Protein AF-A0A8H5C724-F1 (afdb_monomer_lite)

Sequence (157 aa):
MSSVALENLLQALVNNQNQLQQAITHLVNRPTHESSDKTAKPAPFKGEPAKLDPRKCIAEALLMMEGPAAEWAAEYARHISRVQADEAGAVFPWEGNWDNFTHALKVRFGVANEQPLAKNKLEALKQGDKTVAEFSQIFKMWAEKTGFSDQDIQYKF

Secondary structure (DSSP, 8-state):
--HHHHHHHHHHHHHHHHHHHHHHHHHHT-----------PPPP--S------HHHHHHHHHHT--THHHHHHHHHHHHHHHHHTT-TT---GGGG-HHHHHHHHHHHHTHHHHHHHHHHHHHT---TT--HHHHHHHHHHHHTTTT--HHHHHHH-

Organism: NCBI:txid182062

Radius of gyration: 28.11 Å; chains: 1; bounding box: 81×43×58 Å

Foldseek 3Di:
DDPVVVVVVVVVVVVVVVVVVVVVVCVVPPDDPPPDDPDDDDDPPPDDPDPDQLLVVLLVVLVPDDDPSVVVSVVLNVLSVCVVVVPPPRARPPNSDNVSSVVVVCVVPVLVVQQVVLVVCLQPQDCPVHDPVVSVVSLVVSVVRNPDDPVVSVVSD

Structure (mmCIF, N/CA/C/O backbone):
data_AF-A0A8H5C724-F1
#
_entry.id   AF-A0A8H5C724-F1
#
loop_
_atom_site.group_PDB
_atom_site.id
_atom_site.type_symbol
_atom_site.label_atom_id
_atom_site.label_alt_id
_atom_site.label_comp_id
_atom_site.label_asym_id
_atom_site.label_entity_id
_atom_site.label_seq_id
_atom_site.pdbx_PDB_ins_code
_atom_site.Cartn_x
_atom_site.Cartn_y
_atom_site.Cartn_z
_atom_site.occupancy
_atom_site.B_iso_or_equiv
_atom_site.auth_seq_id
_atom_site.auth_comp_id
_atom_site.auth_asym_id
_atom_site.auth_atom_id
_atom_site.pdbx_PDB_model_num
ATOM 1 N N . MET A 1 1 ? 48.769 16.224 -21.774 1.00 53.41 1 MET A N 1
ATOM 2 C CA . MET A 1 1 ? 47.378 16.255 -22.277 1.00 53.41 1 MET A CA 1
ATOM 3 C C . MET A 1 1 ? 47.220 17.545 -23.073 1.00 53.41 1 MET A C 1
ATOM 5 O O . MET A 1 1 ? 47.654 18.575 -22.583 1.00 53.41 1 MET A O 1
ATOM 9 N N . SER A 1 2 ? 46.776 17.460 -24.331 1.00 57.47 2 SER A N 1
ATOM 10 C CA . SER A 1 2 ? 46.824 18.557 -25.320 1.00 57.47 2 SER A CA 1
ATOM 11 C C . SER A 1 2 ? 45.891 19.722 -24.956 1.00 57.47 2 SER A C 1
ATOM 13 O O . SER A 1 2 ? 44.782 19.469 -24.494 1.00 57.47 2 SER A O 1
ATOM 15 N N . SER A 1 3 ? 46.316 20.970 -25.210 1.00 62.25 3 SER A N 1
ATOM 16 C CA . SER A 1 3 ? 45.534 22.218 -25.024 1.00 62.25 3 SER A CA 1
ATOM 17 C C . SER A 1 3 ? 44.117 22.119 -25.599 1.00 62.25 3 SER A C 1
ATOM 19 O O . SER A 1 3 ? 43.144 22.547 -24.986 1.00 62.25 3 SER A O 1
ATOM 21 N N . VAL A 1 4 ? 43.995 21.416 -26.726 1.00 71.00 4 VAL A N 1
ATOM 22 C CA . VAL A 1 4 ? 42.741 21.167 -27.447 1.00 71.00 4 VAL A CA 1
ATOM 23 C C . VAL A 1 4 ? 41.713 20.408 -26.596 1.00 71.00 4 VAL A C 1
ATOM 25 O O . VAL A 1 4 ? 40.514 20.652 -26.695 1.00 71.00 4 VAL A O 1
ATOM 28 N N . ALA A 1 5 ? 42.153 19.496 -25.724 1.00 69.88 5 ALA A N 1
ATOM 29 C CA . ALA A 1 5 ? 41.242 18.753 -24.852 1.00 69.88 5 ALA A CA 1
ATOM 30 C C . ALA A 1 5 ? 40.645 19.646 -23.751 1.00 69.88 5 ALA A C 1
ATOM 32 O O . ALA A 1 5 ? 39.501 19.438 -23.350 1.00 69.88 5 ALA A O 1
ATOM 33 N N . LEU A 1 6 ? 41.400 20.647 -23.288 1.00 63.88 6 LEU A N 1
ATOM 34 C CA . LEU A 1 6 ? 40.946 21.592 -22.271 1.00 63.88 6 LEU A CA 1
ATOM 35 C C . LEU A 1 6 ? 39.961 22.611 -22.864 1.00 63.88 6 LEU A C 1
ATOM 37 O O . LEU A 1 6 ? 38.929 22.891 -22.260 1.00 63.88 6 LEU A O 1
ATOM 41 N N . GLU A 1 7 ? 40.241 23.100 -24.073 1.00 74.38 7 GLU A N 1
ATOM 42 C CA . GLU A 1 7 ? 39.352 24.000 -24.822 1.00 74.38 7 GLU A CA 1
ATOM 43 C C . GLU A 1 7 ? 38.007 23.335 -25.136 1.00 74.38 7 GLU A C 1
ATOM 45 O O . GLU A 1 7 ? 36.954 23.928 -24.905 1.00 74.38 7 GLU A O 1
ATOM 50 N N . ASN A 1 8 ? 38.023 22.065 -25.552 1.00 78.31 8 ASN A N 1
ATOM 51 C CA . ASN A 1 8 ? 36.796 21.306 -25.796 1.00 78.31 8 ASN A CA 1
ATOM 52 C C . ASN A 1 8 ? 35.959 21.118 -24.522 1.00 78.31 8 ASN A C 1
ATOM 54 O O . ASN A 1 8 ? 34.730 21.188 -24.575 1.00 78.31 8 ASN A O 1
ATOM 58 N N . LEU A 1 9 ? 36.605 20.904 -23.370 1.00 71.00 9 LEU A N 1
ATOM 59 C CA . LEU A 1 9 ? 35.905 20.732 -22.097 1.00 71.00 9 LEU A CA 1
ATOM 60 C C . LEU A 1 9 ? 35.273 22.046 -21.616 1.00 71.00 9 LEU A C 1
ATOM 62 O O . LEU A 1 9 ? 34.126 22.059 -21.168 1.00 71.00 9 LEU A O 1
ATOM 66 N N . LEU A 1 10 ? 36.000 23.158 -21.757 1.00 75.31 10 LEU A N 1
ATOM 67 C CA . LEU A 1 10 ? 35.499 24.495 -21.440 1.00 75.31 10 LEU A CA 1
ATOM 68 C C . LEU A 1 10 ? 34.327 24.878 -22.348 1.00 75.31 10 LEU A C 1
ATOM 70 O O . LEU A 1 10 ? 33.313 25.376 -21.861 1.00 75.31 10 LEU A O 1
ATOM 74 N N . GLN A 1 11 ? 34.409 24.568 -23.642 1.00 83.12 11 GLN A N 1
ATOM 75 C CA . GLN A 1 11 ? 33.311 24.817 -24.572 1.00 83.12 11 GLN A CA 1
ATOM 76 C C . GLN A 1 11 ? 32.070 23.979 -24.232 1.00 83.12 11 GLN A C 1
ATOM 78 O O . GLN A 1 11 ? 30.946 24.482 -24.295 1.00 83.12 11 GLN A O 1
ATOM 83 N N . ALA A 1 12 ? 32.254 22.718 -23.825 1.00 79.81 12 ALA A N 1
ATOM 84 C CA . ALA A 1 12 ? 31.150 21.856 -23.410 1.00 79.81 12 ALA A CA 1
ATOM 85 C C . ALA A 1 12 ? 30.449 22.390 -22.150 1.00 79.81 12 ALA A C 1
ATOM 87 O O . ALA A 1 12 ? 29.219 22.383 -22.077 1.00 79.81 12 ALA A O 1
ATOM 88 N N . LEU A 1 13 ? 31.220 22.904 -21.186 1.00 77.12 13 LEU A N 1
ATOM 89 C CA . LEU A 1 13 ? 30.698 23.522 -19.965 1.00 77.12 13 LEU A CA 1
ATOM 90 C C . LEU A 1 13 ? 29.878 24.781 -20.263 1.00 77.12 13 LEU A C 1
ATOM 92 O O . LEU A 1 13 ? 28.762 24.912 -19.759 1.00 77.12 13 LEU A O 1
ATOM 96 N N . VAL A 1 14 ? 30.383 25.668 -21.125 1.00 85.19 14 VAL A N 1
ATOM 97 C CA . VAL A 1 14 ? 29.665 26.888 -21.532 1.00 85.19 14 VAL A CA 1
ATOM 98 C C . VAL A 1 14 ? 28.362 26.545 -22.258 1.00 85.19 14 VAL A C 1
ATOM 100 O O . VAL A 1 14 ? 27.318 27.137 -21.981 1.00 85.19 14 VAL A O 1
ATOM 103 N N . ASN A 1 15 ? 28.390 25.547 -23.144 1.00 81.19 15 ASN A N 1
ATOM 104 C CA . ASN A 1 15 ? 27.198 25.106 -23.865 1.00 81.19 15 ASN A CA 1
ATOM 105 C C . ASN A 1 15 ? 26.138 24.529 -22.916 1.00 81.19 15 ASN A C 1
ATOM 107 O O . ASN A 1 15 ? 24.958 24.849 -23.051 1.00 81.19 15 ASN A O 1
ATOM 111 N N . ASN A 1 16 ? 26.552 23.724 -21.935 1.00 85.62 16 ASN A N 1
ATOM 112 C CA . ASN A 1 16 ? 25.644 23.153 -20.941 1.00 85.62 16 ASN A CA 1
ATOM 113 C C . ASN A 1 16 ? 25.013 24.253 -20.068 1.00 85.62 16 ASN A C 1
ATOM 115 O O . ASN A 1 16 ? 23.798 24.287 -19.877 1.00 85.62 16 ASN A O 1
ATOM 119 N N . GLN A 1 17 ? 25.812 25.234 -19.638 1.00 80.62 17 GLN A N 1
ATOM 120 C CA . GLN A 1 17 ? 25.314 26.369 -18.862 1.00 80.62 17 GLN A CA 1
ATOM 121 C C . GLN A 1 17 ? 24.270 27.191 -19.637 1.00 80.62 17 GLN A C 1
ATOM 123 O O . GLN A 1 17 ? 23.256 27.592 -19.068 1.00 80.62 17 GLN A O 1
ATOM 128 N N . ASN A 1 18 ? 24.475 27.396 -20.941 1.00 85.38 18 ASN A N 1
ATOM 129 C CA . ASN A 1 18 ? 23.523 28.111 -21.792 1.00 85.38 18 ASN A CA 1
ATOM 130 C C . ASN A 1 18 ? 22.211 27.322 -21.979 1.00 85.38 18 ASN A C 1
ATOM 132 O O . ASN A 1 18 ? 21.125 27.890 -21.876 1.00 85.38 18 ASN A O 1
ATOM 136 N N . GLN A 1 19 ? 22.287 25.997 -22.158 1.00 77.25 19 GLN A N 1
ATOM 137 C CA . GLN A 1 19 ? 21.097 25.135 -22.238 1.00 77.25 19 GLN A CA 1
ATOM 138 C C . GLN A 1 19 ? 20.262 25.176 -20.952 1.00 77.25 19 GLN A C 1
ATOM 140 O O . GLN A 1 19 ? 19.036 25.280 -21.013 1.00 77.25 19 GLN A O 1
ATOM 145 N N . LEU A 1 20 ? 20.917 25.156 -19.788 1.00 76.06 20 LEU A N 1
ATOM 146 C CA . LEU A 1 20 ? 20.234 25.265 -18.499 1.00 76.06 20 LEU A CA 1
ATOM 147 C C . LEU A 1 20 ? 19.531 26.619 -18.338 1.00 76.06 20 LEU A C 1
ATOM 149 O O . LEU A 1 20 ? 18.399 26.662 -17.858 1.00 76.06 20 LEU A O 1
ATOM 153 N N . GLN A 1 21 ? 20.149 27.718 -18.784 1.00 73.75 21 GLN A N 1
ATOM 154 C CA . GLN A 1 21 ? 19.503 29.033 -18.735 1.00 73.75 21 GLN A CA 1
ATOM 155 C C . GLN A 1 21 ? 18.280 29.116 -19.651 1.00 73.75 21 GLN A C 1
ATOM 157 O O . GLN A 1 21 ? 17.240 29.606 -19.218 1.00 73.75 21 GLN A O 1
ATOM 162 N N . GLN A 1 22 ? 18.356 28.567 -20.865 1.00 73.81 22 GLN A N 1
ATOM 163 C CA . GLN A 1 22 ? 17.211 28.522 -21.779 1.00 73.81 22 GLN A CA 1
ATOM 164 C C . GLN A 1 22 ? 16.054 27.700 -21.196 1.00 73.81 22 GLN A C 1
ATOM 166 O O . GLN A 1 22 ? 14.907 28.148 -21.225 1.00 73.81 22 GLN A O 1
ATOM 171 N N . ALA A 1 23 ? 16.343 26.542 -20.594 1.00 69.56 23 ALA A N 1
ATOM 172 C CA . ALA A 1 23 ? 15.332 25.717 -19.934 1.00 69.56 23 ALA A CA 1
ATOM 173 C C . ALA A 1 23 ? 14.629 26.469 -18.789 1.00 69.56 23 ALA A C 1
ATOM 175 O O . ALA A 1 23 ? 13.402 26.435 -18.686 1.00 69.56 23 ALA A O 1
ATOM 176 N N . ILE A 1 24 ? 15.383 27.215 -17.975 1.00 74.38 24 ILE A N 1
ATOM 177 C CA . ILE A 1 24 ? 14.823 28.049 -16.903 1.00 74.38 24 ILE A CA 1
ATOM 178 C C . ILE A 1 24 ? 13.957 29.176 -17.484 1.00 74.38 24 ILE A C 1
ATOM 180 O O . ILE A 1 24 ? 12.846 29.399 -17.006 1.00 74.38 24 ILE A O 1
ATOM 184 N N . THR A 1 25 ? 14.404 29.848 -18.549 1.00 72.94 25 THR A N 1
ATOM 185 C CA . THR A 1 25 ? 13.619 30.894 -19.225 1.00 72.94 25 THR A CA 1
ATOM 186 C C . THR A 1 25 ? 12.291 30.359 -19.770 1.00 72.94 25 THR A C 1
ATOM 188 O O . THR A 1 25 ? 11.269 31.037 -19.656 1.00 72.94 25 THR A O 1
ATOM 191 N N . HIS A 1 26 ? 12.263 29.135 -20.304 1.00 64.81 26 HIS A N 1
ATOM 192 C CA . HIS A 1 26 ? 11.026 28.492 -20.760 1.00 64.81 26 HIS A CA 1
ATOM 193 C C . HIS A 1 26 ? 10.078 28.111 -19.615 1.00 64.81 26 HIS A C 1
ATOM 195 O O . HIS A 1 26 ? 8.862 28.188 -19.784 1.00 64.81 26 HIS A O 1
ATOM 201 N N . LEU A 1 27 ? 10.609 27.731 -18.449 1.00 63.19 27 LEU A N 1
ATOM 202 C CA . LEU A 1 27 ? 9.798 27.422 -17.268 1.00 63.19 27 LEU A CA 1
ATOM 203 C C . LEU A 1 27 ? 9.185 28.681 -16.641 1.00 63.19 27 LEU A C 1
ATOM 205 O O . LEU A 1 27 ? 8.029 28.649 -16.229 1.00 63.19 27 LEU A O 1
ATOM 209 N N . VAL A 1 28 ? 9.932 29.788 -16.612 1.00 70.50 28 VAL A N 1
ATOM 210 C CA . VAL A 1 28 ? 9.482 31.066 -16.032 1.00 70.50 28 VAL A CA 1
ATOM 211 C C . VAL A 1 28 ? 8.471 31.786 -16.931 1.00 70.50 28 VAL A C 1
ATOM 213 O O . VAL A 1 28 ? 7.551 32.419 -16.425 1.00 70.50 28 VAL A O 1
ATOM 216 N N . ASN A 1 29 ? 8.586 31.650 -18.256 1.00 61.88 29 ASN A N 1
ATOM 217 C CA . AS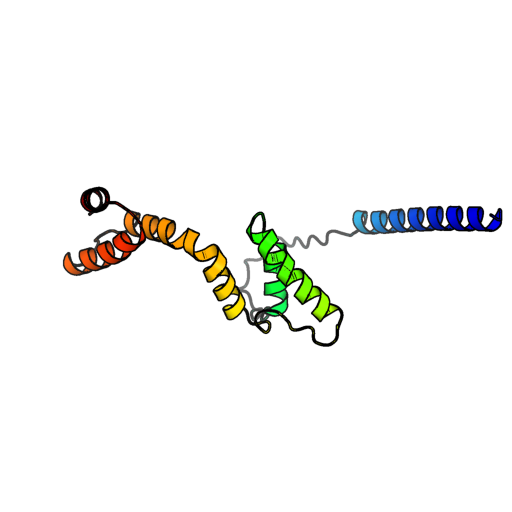N A 1 29 ? 7.694 32.309 -19.218 1.00 61.88 29 ASN A CA 1
ATOM 218 C C . ASN A 1 29 ? 6.524 31.433 -19.691 1.00 61.88 29 ASN A C 1
ATOM 220 O O . ASN A 1 29 ? 5.871 31.768 -20.680 1.00 61.88 29 ASN A O 1
ATOM 224 N N . ARG A 1 30 ? 6.248 30.301 -19.029 1.00 45.56 30 ARG A N 1
ATOM 225 C CA . ARG A 1 30 ? 5.094 29.459 -19.364 1.00 45.56 30 ARG A CA 1
ATOM 226 C C . ARG A 1 30 ? 3.805 30.225 -19.024 1.00 45.56 30 ARG A C 1
ATOM 228 O O . ARG A 1 30 ? 3.565 30.467 -17.844 1.00 45.56 30 ARG A O 1
ATOM 235 N N . PRO A 1 31 ? 2.957 30.593 -20.003 1.00 43.91 31 PRO A N 1
ATOM 236 C CA . PRO A 1 31 ? 1.722 31.299 -19.705 1.00 43.91 31 PRO A CA 1
ATOM 237 C C . PRO A 1 31 ? 0.798 30.384 -18.898 1.00 43.91 31 PRO A C 1
ATOM 239 O O . PRO A 1 31 ? 0.420 29.295 -19.341 1.00 43.91 31 PRO A O 1
ATOM 242 N N . THR A 1 32 ? 0.441 30.832 -17.698 1.00 44.09 32 THR A N 1
ATOM 243 C CA . THR A 1 32 ? -0.683 30.315 -16.924 1.00 44.09 32 THR A CA 1
ATOM 244 C C . THR A 1 32 ? -1.941 30.566 -17.740 1.00 44.09 32 THR A C 1
ATOM 246 O O . THR A 1 32 ? -2.428 31.690 -17.830 1.00 44.09 32 THR A O 1
ATOM 249 N N . HIS A 1 33 ? -2.479 29.522 -18.362 1.00 37.69 33 HIS A N 1
ATOM 250 C CA . HIS A 1 33 ? -3.826 29.581 -18.907 1.00 37.69 33 HIS A CA 1
ATOM 251 C C . HIS A 1 33 ? -4.809 29.474 -17.729 1.00 37.69 33 HIS A C 1
ATOM 253 O O . HIS A 1 33 ? -5.393 28.424 -17.476 1.00 37.69 33 H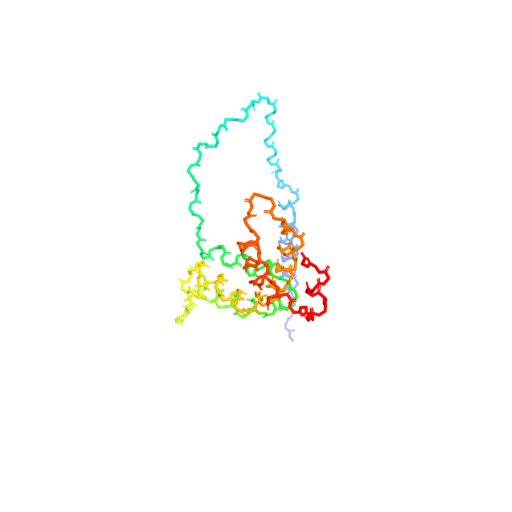IS A O 1
ATOM 259 N N . GLU A 1 34 ? -4.962 30.559 -16.966 1.00 38.59 34 GLU A N 1
ATOM 260 C CA . GLU A 1 34 ? -6.170 30.778 -16.175 1.00 38.59 34 GLU A CA 1
ATOM 261 C C . GLU A 1 34 ? -7.309 31.058 -17.161 1.00 38.59 34 GLU A C 1
ATOM 263 O O . GLU A 1 34 ? -7.468 32.164 -17.671 1.00 38.59 34 GLU A O 1
ATOM 268 N N . SER A 1 35 ? -8.114 30.039 -17.456 1.00 36.00 35 SER A N 1
ATOM 269 C CA . SER A 1 35 ? -9.459 30.276 -17.969 1.00 36.00 35 SER A CA 1
ATOM 270 C C . SER A 1 35 ? -10.339 30.624 -16.771 1.00 36.00 35 SER A C 1
ATOM 272 O O . SER A 1 35 ? -10.797 29.748 -16.041 1.00 36.00 35 SER A O 1
ATOM 274 N N . SER A 1 36 ? -10.511 31.923 -16.530 1.00 41.00 36 SER A N 1
ATOM 275 C CA . SER A 1 36 ? -11.545 32.449 -15.645 1.00 41.00 36 SER A CA 1
ATOM 276 C C . SER A 1 36 ? -12.668 32.976 -16.528 1.00 41.00 36 SER A C 1
ATOM 278 O O . SER A 1 36 ? -12.571 34.078 -17.058 1.00 41.00 36 SER A O 1
ATOM 280 N N . ASP A 1 37 ? -13.721 32.181 -16.704 1.00 35.72 37 ASP A N 1
ATOM 281 C CA . ASP A 1 37 ? -15.024 32.698 -17.113 1.00 35.72 37 ASP A CA 1
ATOM 282 C C . ASP A 1 37 ? -15.998 32.471 -15.951 1.00 35.72 37 ASP A C 1
ATOM 284 O O . ASP A 1 37 ? -16.538 31.385 -15.724 1.00 35.72 37 ASP A O 1
ATOM 288 N N . LYS A 1 38 ? -16.126 33.499 -15.107 1.00 50.50 38 LYS A N 1
ATOM 289 C CA . LYS A 1 38 ? -17.109 33.557 -14.025 1.00 50.50 38 LYS A CA 1
ATOM 290 C C . LYS A 1 38 ? -18.395 34.131 -14.604 1.00 50.50 38 LYS A C 1
ATOM 292 O O . LYS A 1 38 ? -18.526 35.345 -14.672 1.00 50.50 38 LYS A O 1
ATOM 297 N N . THR A 1 39 ? -19.342 33.265 -14.967 1.00 49.62 39 THR A N 1
ATOM 298 C CA . THR A 1 39 ? -20.798 33.373 -14.698 1.00 49.62 39 THR A CA 1
ATOM 299 C C . THR A 1 39 ? -21.580 32.356 -15.538 1.00 49.62 39 THR A C 1
ATOM 301 O O . THR A 1 39 ? -22.320 32.695 -16.452 1.00 49.62 39 THR A O 1
ATOM 304 N N . ALA A 1 40 ? -21.488 31.072 -15.192 1.00 45.22 40 ALA A N 1
ATOM 305 C CA . ALA A 1 40 ? -22.502 30.103 -15.598 1.00 45.22 40 ALA A CA 1
ATOM 306 C C . ALA A 1 40 ? -22.634 29.014 -14.535 1.00 45.22 40 ALA A C 1
ATOM 308 O O . ALA A 1 40 ? -21.652 28.413 -14.103 1.00 45.22 40 ALA A O 1
ATOM 309 N N . LYS A 1 41 ? -23.874 28.783 -14.097 1.00 46.59 41 LYS A N 1
ATOM 310 C CA . LYS A 1 41 ? -24.272 27.648 -13.257 1.00 46.59 41 LYS A CA 1
ATOM 311 C C . LYS A 1 41 ? -23.677 26.364 -13.861 1.00 46.59 41 LYS A C 1
ATOM 313 O O . LYS A 1 41 ? -23.872 26.158 -15.060 1.00 46.59 41 LYS A O 1
ATOM 318 N N . PRO A 1 42 ? -22.966 25.517 -13.093 1.00 41.91 42 PRO A N 1
ATOM 319 C CA . PRO A 1 42 ? -22.287 24.365 -13.667 1.00 41.91 42 PRO A CA 1
ATOM 320 C C . PRO A 1 42 ? -23.320 23.437 -14.305 1.00 41.91 42 PRO A C 1
ATOM 322 O O . PRO A 1 42 ? -24.229 22.934 -13.639 1.00 41.91 42 PRO A O 1
ATOM 325 N N . ALA A 1 43 ? -23.196 23.251 -15.617 1.00 48.44 43 ALA A N 1
ATOM 326 C CA . ALA A 1 43 ? -23.902 22.200 -16.322 1.00 48.44 43 ALA A CA 1
ATOM 327 C C . ALA A 1 43 ? -23.453 20.842 -15.747 1.00 48.44 43 ALA A C 1
ATOM 329 O O . ALA A 1 43 ? -22.286 20.702 -15.368 1.00 48.44 43 ALA A O 1
ATOM 330 N N . PRO A 1 44 ? -24.344 19.839 -15.666 1.00 49.50 44 PRO A N 1
ATOM 331 C CA . PRO A 1 44 ? -23.946 18.499 -15.260 1.00 49.50 44 PRO A CA 1
ATOM 332 C C . PRO A 1 44 ? -22.816 18.016 -16.174 1.00 49.50 44 PRO A C 1
ATOM 334 O O . PRO A 1 44 ? -22.914 18.150 -17.397 1.00 49.50 44 PRO A O 1
ATOM 337 N N . PHE A 1 45 ? -21.741 17.500 -15.569 1.00 48.28 45 PHE A N 1
ATOM 338 C CA . PHE A 1 45 ? -20.585 16.946 -16.272 1.00 48.28 45 PHE A CA 1
ATOM 339 C C . PHE A 1 45 ? -21.066 15.997 -17.375 1.00 48.28 45 PHE A C 1
ATOM 341 O O . PHE A 1 45 ? -21.616 14.933 -17.106 1.00 48.28 45 PHE A O 1
ATOM 348 N N . LYS A 1 46 ? -20.879 16.420 -18.627 1.00 52.94 46 LYS A N 1
ATOM 349 C CA . LYS A 1 46 ? -21.253 15.677 -19.838 1.00 52.94 46 LYS A CA 1
ATOM 350 C C . LYS A 1 46 ? -20.034 15.022 -20.498 1.00 52.94 46 LYS A C 1
ATOM 352 O O . LYS A 1 46 ? -20.039 14.773 -21.697 1.00 52.94 46 LYS A O 1
ATOM 357 N N . GLY A 1 47 ? -18.979 14.799 -19.716 1.00 44.22 47 GLY A N 1
ATOM 358 C CA . GLY A 1 47 ? -17.833 13.987 -20.099 1.00 44.22 47 GLY A CA 1
ATOM 359 C C . GLY A 1 47 ? -18.023 12.595 -19.522 1.00 44.22 47 GLY A C 1
ATOM 360 O O . GLY A 1 47 ? -18.086 12.439 -18.305 1.00 44.22 47 GLY A O 1
ATOM 361 N N . GLU A 1 48 ? -18.139 11.598 -20.390 1.00 45.50 48 GLU A N 1
ATOM 362 C CA . GLU A 1 48 ? -17.966 10.198 -20.010 1.00 45.50 48 GLU A CA 1
ATOM 363 C C . GLU A 1 48 ? -16.650 10.086 -19.217 1.00 45.50 48 GLU A C 1
ATOM 365 O O . GLU A 1 48 ? -15.651 10.668 -19.657 1.00 45.50 48 GLU A O 1
ATOM 370 N N . PRO A 1 49 ? -16.617 9.443 -18.033 1.00 49.28 49 PRO A N 1
ATOM 371 C CA . PRO A 1 49 ? -15.398 9.383 -17.242 1.00 49.28 49 PRO A CA 1
ATOM 372 C C . PRO A 1 49 ? -14.325 8.716 -18.099 1.00 49.28 49 PRO A C 1
ATOM 374 O O . PRO A 1 49 ? -14.459 7.547 -18.466 1.00 49.28 49 PRO A O 1
ATOM 377 N N . ALA A 1 50 ? -13.287 9.474 -18.463 1.00 56.78 50 ALA A N 1
ATOM 378 C CA . ALA A 1 50 ? -12.145 8.933 -19.176 1.00 56.78 50 ALA A CA 1
ATOM 379 C C . ALA A 1 50 ? -11.653 7.731 -18.368 1.00 56.78 50 ALA A C 1
ATOM 381 O O . ALA A 1 50 ? -11.275 7.883 -17.205 1.00 56.78 50 ALA A O 1
ATOM 382 N N . LYS A 1 51 ? -11.742 6.529 -18.946 1.00 63.84 51 LYS A N 1
ATOM 383 C CA . LYS A 1 51 ? -11.268 5.310 -18.290 1.00 63.84 51 LYS A CA 1
ATOM 384 C C . LYS A 1 51 ? -9.786 5.520 -17.992 1.00 63.84 51 LYS A C 1
ATOM 386 O O . LYS A 1 51 ? -8.980 5.561 -18.919 1.00 63.84 51 LYS A O 1
ATOM 391 N N . LEU A 1 52 ? -9.449 5.739 -16.721 1.00 77.62 52 LEU A N 1
ATOM 392 C CA . LEU A 1 52 ? -8.063 5.895 -16.304 1.00 77.62 52 LEU A CA 1
ATOM 393 C C . LEU A 1 52 ? -7.304 4.618 -16.669 1.00 77.62 52 LEU A C 1
ATOM 395 O O . LEU A 1 52 ? -7.767 3.517 -16.380 1.00 77.62 52 LEU A O 1
ATOM 399 N N . ASP A 1 53 ? -6.143 4.777 -17.301 1.00 88.56 53 ASP A N 1
ATOM 400 C CA . ASP A 1 53 ? -5.244 3.665 -17.596 1.00 88.56 53 ASP A CA 1
ATOM 401 C C . ASP A 1 53 ? -4.696 3.098 -16.272 1.00 88.56 53 ASP A C 1
ATOM 403 O O . ASP A 1 53 ? -3.971 3.813 -15.563 1.00 88.56 53 ASP A O 1
ATOM 407 N N . PRO A 1 54 ? -5.013 1.839 -15.915 1.00 87.75 54 PRO A N 1
ATOM 408 C CA . PRO A 1 54 ? -4.584 1.243 -14.654 1.00 87.75 54 PRO A CA 1
ATOM 409 C C . PRO A 1 54 ? -3.066 1.266 -14.457 1.00 87.75 54 PRO A C 1
ATOM 411 O O . PRO A 1 54 ? -2.597 1.482 -13.342 1.00 87.75 54 PRO A O 1
ATOM 414 N N . ARG A 1 55 ? -2.279 1.120 -15.531 1.00 90.81 55 ARG A N 1
ATOM 415 C CA . ARG A 1 55 ? -0.810 1.125 -15.445 1.00 90.81 55 ARG A CA 1
ATOM 416 C C . ARG A 1 55 ? -0.269 2.489 -15.038 1.00 90.81 55 ARG A C 1
ATOM 418 O O . ARG A 1 55 ? 0.639 2.563 -14.213 1.00 90.81 55 ARG A O 1
ATOM 425 N N . LYS A 1 56 ? -0.859 3.564 -15.568 1.00 89.88 56 LYS A N 1
ATOM 426 C CA . LYS A 1 56 ? -0.520 4.937 -15.166 1.00 89.88 56 LYS A CA 1
ATOM 427 C C . LYS A 1 56 ? -0.911 5.192 -13.717 1.00 89.88 56 LYS A C 1
ATOM 429 O O . LYS A 1 56 ? -0.105 5.726 -12.970 1.00 89.88 56 LYS A O 1
ATOM 434 N N . CYS A 1 57 ? -2.093 4.735 -13.299 1.00 90.50 57 CYS A N 1
ATOM 435 C CA . CYS A 1 57 ? -2.534 4.869 -11.907 1.00 90.50 57 CYS A CA 1
ATOM 436 C C . CYS A 1 57 ? -1.565 4.202 -10.932 1.00 90.50 57 CYS A C 1
ATOM 438 O O . CYS A 1 57 ? -1.244 4.778 -9.900 1.00 90.50 57 CYS A O 1
ATOM 440 N N . ILE A 1 58 ? -1.096 2.996 -11.262 1.00 91.88 58 ILE A N 1
ATOM 441 C CA . ILE A 1 58 ? -0.143 2.253 -10.433 1.00 91.88 58 ILE A CA 1
ATOM 442 C C . ILE A 1 58 ? 1.195 2.997 -10.354 1.00 91.88 58 ILE A C 1
ATOM 444 O O . ILE A 1 58 ? 1.737 3.148 -9.262 1.00 91.88 58 ILE A O 1
ATOM 448 N N . ALA A 1 59 ? 1.719 3.483 -11.484 1.00 91.06 59 ALA A N 1
ATOM 449 C CA . ALA A 1 59 ? 2.984 4.215 -11.511 1.00 91.06 59 ALA A CA 1
ATOM 450 C C . ALA A 1 59 ? 2.927 5.499 -10.665 1.00 91.06 59 ALA A C 1
ATOM 452 O O . ALA A 1 59 ? 3.799 5.716 -9.828 1.00 91.06 59 ALA A O 1
ATOM 453 N N . GLU A 1 60 ? 1.874 6.303 -10.826 1.00 91.25 60 GLU A N 1
ATOM 454 C CA . GLU A 1 60 ? 1.666 7.523 -10.036 1.00 91.25 60 GLU A CA 1
ATOM 455 C C . GLU A 1 60 ? 1.472 7.206 -8.547 1.00 91.25 60 GLU A C 1
ATOM 457 O O . GLU A 1 60 ? 2.095 7.828 -7.690 1.00 91.25 60 GLU A O 1
ATOM 462 N N . ALA A 1 61 ? 0.671 6.186 -8.218 1.00 90.88 61 ALA A N 1
ATOM 463 C CA . ALA A 1 61 ? 0.437 5.791 -6.832 1.00 90.88 61 ALA A CA 1
ATOM 464 C C . ALA A 1 61 ? 1.734 5.401 -6.111 1.00 90.88 61 ALA A C 1
ATOM 466 O O . ALA A 1 61 ? 1.886 5.729 -4.939 1.00 90.88 61 ALA A O 1
ATOM 467 N N . LEU A 1 62 ? 2.666 4.731 -6.798 1.00 91.88 62 LEU A N 1
ATOM 468 C CA . LEU A 1 62 ? 3.979 4.377 -6.251 1.00 91.88 62 LEU A CA 1
ATOM 469 C C . LEU A 1 62 ? 4.860 5.610 -6.004 1.00 91.88 62 LEU A C 1
ATOM 471 O O . LEU A 1 62 ? 5.546 5.659 -4.988 1.00 91.88 62 LEU A O 1
ATOM 475 N N . LEU A 1 63 ? 4.822 6.609 -6.893 1.00 89.56 63 LEU A N 1
ATOM 476 C CA . LEU A 1 63 ? 5.580 7.861 -6.740 1.00 89.56 63 LEU A CA 1
ATOM 477 C C . LEU A 1 63 ? 5.077 8.726 -5.579 1.00 89.56 63 LEU A C 1
ATOM 479 O O . LEU A 1 63 ? 5.849 9.486 -5.004 1.00 89.56 63 LEU A O 1
ATOM 483 N N . MET A 1 64 ? 3.796 8.605 -5.233 1.00 90.31 64 MET A N 1
ATOM 484 C CA . MET A 1 64 ? 3.178 9.322 -4.115 1.00 90.31 64 MET A CA 1
ATOM 485 C C . MET A 1 64 ? 3.431 8.674 -2.744 1.00 90.31 64 MET A C 1
ATOM 487 O O . MET A 1 64 ? 3.002 9.222 -1.730 1.00 90.31 64 MET A O 1
ATOM 491 N N . MET A 1 65 ? 4.059 7.495 -2.679 1.00 90.62 65 MET A N 1
ATOM 492 C CA . MET A 1 65 ? 4.317 6.822 -1.404 1.00 90.62 65 MET A CA 1
ATOM 493 C C . MET A 1 65 ? 5.493 7.457 -0.665 1.00 90.62 65 MET A C 1
ATOM 495 O O . MET A 1 65 ? 6.517 7.782 -1.259 1.00 90.62 65 MET A O 1
ATOM 499 N N . GLU A 1 66 ? 5.370 7.555 0.657 1.00 85.88 66 GLU A N 1
ATOM 500 C CA . GLU A 1 66 ? 6.382 8.148 1.533 1.00 85.88 66 GLU A CA 1
ATOM 501 C C . GLU A 1 66 ? 6.795 7.184 2.658 1.00 85.88 66 GLU A C 1
ATOM 503 O O . GLU A 1 66 ? 6.086 6.228 2.994 1.00 85.88 66 GLU A O 1
ATOM 508 N N . GLY A 1 67 ? 7.969 7.423 3.248 1.00 87.56 67 GLY A N 1
ATOM 509 C CA . GLY A 1 67 ? 8.480 6.643 4.378 1.00 87.56 67 GLY A CA 1
ATOM 510 C C . GLY A 1 67 ? 8.664 5.151 4.047 1.00 87.56 67 GLY A C 1
ATOM 511 O O . GLY A 1 67 ? 9.138 4.824 2.958 1.00 87.56 67 GLY A O 1
ATOM 512 N N . PRO A 1 68 ? 8.260 4.221 4.935 1.00 82.75 68 PRO A N 1
ATOM 513 C CA . PRO A 1 68 ? 8.379 2.778 4.688 1.00 82.75 68 PRO A CA 1
ATOM 514 C C . PRO A 1 68 ? 7.622 2.283 3.443 1.00 82.75 68 PRO A C 1
ATOM 516 O O . PRO A 1 68 ? 7.945 1.230 2.892 1.00 82.75 68 PRO A O 1
ATOM 519 N N . ALA A 1 69 ? 6.608 3.030 2.987 1.00 86.81 69 ALA A N 1
ATOM 520 C CA . ALA A 1 69 ? 5.904 2.721 1.748 1.00 86.81 69 ALA A CA 1
ATOM 521 C C . ALA A 1 69 ? 6.724 3.089 0.506 1.00 86.81 69 ALA A C 1
ATOM 523 O O . ALA A 1 69 ? 6.662 2.363 -0.484 1.00 86.81 69 ALA A O 1
ATOM 524 N N . ALA A 1 70 ? 7.545 4.142 0.573 1.00 90.12 70 ALA A N 1
ATOM 525 C CA . ALA A 1 70 ? 8.444 4.530 -0.512 1.00 90.12 70 ALA A CA 1
ATOM 526 C C . ALA A 1 70 ? 9.538 3.481 -0.755 1.00 90.12 70 ALA A C 1
ATOM 528 O O . ALA A 1 70 ? 9.839 3.157 -1.901 1.00 90.12 70 ALA A O 1
ATOM 529 N N . GLU A 1 71 ? 10.100 2.904 0.313 1.00 89.38 71 GLU A N 1
ATOM 530 C CA . GLU A 1 71 ? 11.102 1.831 0.211 1.00 89.38 71 GLU A CA 1
ATOM 531 C C . GLU A 1 71 ? 10.538 0.601 -0.507 1.00 89.38 71 GLU A C 1
ATOM 533 O O . GLU A 1 71 ? 11.184 0.028 -1.383 1.00 89.38 71 GLU A O 1
ATOM 538 N N . TRP A 1 72 ? 9.296 0.232 -0.183 1.00 90.94 72 TRP A N 1
ATOM 539 C CA . TRP A 1 72 ? 8.577 -0.833 -0.877 1.00 90.94 72 TRP A CA 1
ATOM 540 C C . TRP A 1 72 ? 8.258 -0.452 -2.329 1.00 90.94 72 TRP A C 1
ATOM 542 O O . TRP A 1 72 ? 8.433 -1.267 -3.232 1.00 90.94 72 TRP A O 1
ATOM 552 N N . ALA A 1 73 ? 7.831 0.789 -2.574 1.00 92.50 73 ALA A N 1
ATOM 553 C CA . ALA A 1 73 ? 7.479 1.271 -3.903 1.00 92.50 73 ALA A CA 1
ATOM 554 C C . ALA A 1 73 ? 8.678 1.347 -4.860 1.00 92.50 73 ALA A C 1
ATOM 556 O O . ALA A 1 73 ? 8.524 1.073 -6.051 1.00 92.50 73 ALA A O 1
ATOM 557 N N . ALA A 1 74 ? 9.869 1.676 -4.352 1.00 90.75 74 ALA A N 1
ATOM 558 C CA . ALA A 1 74 ? 11.086 1.855 -5.141 1.00 90.75 74 ALA A CA 1
ATOM 559 C C . ALA A 1 74 ? 11.458 0.606 -5.958 1.00 90.75 74 ALA A C 1
ATOM 561 O O . ALA A 1 74 ? 11.886 0.717 -7.111 1.00 90.75 74 ALA A O 1
ATOM 562 N N . GLU A 1 75 ? 11.243 -0.588 -5.397 1.00 89.38 75 GLU A N 1
ATOM 563 C CA . GLU A 1 75 ? 11.489 -1.852 -6.096 1.00 89.38 75 GLU A CA 1
ATOM 564 C C . GLU A 1 75 ? 10.600 -1.993 -7.343 1.00 89.38 75 GLU A C 1
ATOM 566 O O . GLU A 1 75 ? 11.083 -2.315 -8.433 1.00 89.38 75 GLU A O 1
ATOM 571 N N . TYR A 1 76 ? 9.310 -1.676 -7.213 1.00 92.44 76 TYR A N 1
ATOM 572 C CA . TYR A 1 76 ? 8.339 -1.772 -8.305 1.00 92.44 76 TYR A CA 1
ATOM 573 C C . TYR A 1 76 ? 8.463 -0.628 -9.306 1.00 92.44 76 TYR A C 1
ATOM 575 O O . TYR A 1 76 ? 8.326 -0.860 -10.507 1.00 92.44 76 TYR A O 1
ATOM 583 N N . ALA A 1 77 ? 8.786 0.582 -8.844 1.00 89.00 77 ALA A N 1
ATOM 584 C CA . ALA A 1 77 ? 9.076 1.718 -9.711 1.00 89.00 77 ALA A CA 1
ATOM 585 C C . ALA A 1 77 ? 10.219 1.381 -10.679 1.00 89.00 77 ALA A C 1
ATOM 587 O O . ALA A 1 77 ? 10.103 1.614 -11.880 1.00 89.00 77 ALA A O 1
ATOM 588 N N . ARG A 1 78 ? 11.270 0.705 -10.191 1.00 88.94 78 ARG A N 1
ATOM 589 C CA . ARG A 1 78 ? 12.365 0.216 -11.037 1.00 88.94 78 ARG A CA 1
ATOM 590 C C . ARG A 1 78 ? 11.883 -0.783 -12.093 1.00 88.94 78 ARG A C 1
ATOM 592 O O . ARG A 1 78 ? 12.315 -0.698 -13.238 1.00 88.94 78 ARG A O 1
ATOM 599 N N . HIS A 1 79 ? 11.003 -1.724 -11.743 1.00 88.81 79 HIS A N 1
ATOM 600 C CA . HIS A 1 79 ? 10.441 -2.673 -12.718 1.00 88.81 79 HIS A CA 1
ATOM 601 C C . HIS A 1 79 ? 9.599 -1.966 -13.783 1.00 88.81 79 HIS A C 1
ATOM 603 O O . HIS A 1 79 ? 9.726 -2.278 -14.964 1.00 88.81 79 HIS A O 1
ATOM 609 N N . ILE A 1 80 ? 8.811 -0.965 -13.388 1.00 91.12 80 ILE A N 1
ATOM 610 C CA . ILE A 1 80 ? 8.034 -0.143 -14.320 1.00 91.12 80 ILE A CA 1
ATOM 611 C C . ILE A 1 80 ? 8.959 0.626 -15.272 1.00 91.12 80 ILE A C 1
ATOM 613 O O . ILE A 1 80 ? 8.714 0.612 -16.476 1.00 91.12 80 ILE A O 1
ATOM 617 N N . SER A 1 81 ? 10.051 1.223 -14.783 1.00 89.50 81 SER A N 1
ATOM 618 C CA . SER A 1 81 ? 11.021 1.915 -15.645 1.00 89.50 81 SER A CA 1
ATOM 619 C C . SER A 1 81 ? 11.682 0.987 -16.668 1.00 89.50 81 SER A C 1
ATOM 621 O O . SER A 1 81 ? 11.913 1.403 -17.798 1.00 89.50 81 SER A O 1
ATOM 623 N N . ARG A 1 82 ? 11.947 -0.279 -16.318 1.00 90.38 82 ARG A N 1
ATOM 624 C CA . ARG A 1 82 ? 12.482 -1.276 -17.267 1.00 90.38 82 ARG A CA 1
ATOM 625 C C . ARG A 1 82 ? 11.487 -1.633 -18.365 1.00 90.38 82 ARG A C 1
ATOM 627 O O . ARG A 1 82 ? 11.868 -1.733 -19.525 1.00 90.38 82 ARG A O 1
ATOM 634 N N . VAL A 1 83 ? 10.209 -1.774 -18.006 1.00 89.25 83 VAL A N 1
ATOM 635 C CA . VAL A 1 83 ? 9.127 -1.980 -18.983 1.00 89.25 83 VAL A CA 1
ATOM 636 C C . VAL A 1 83 ? 8.992 -0.767 -19.903 1.00 89.25 83 VAL A C 1
ATOM 638 O O . VAL A 1 83 ? 8.804 -0.933 -21.097 1.00 89.25 83 VAL A O 1
ATOM 641 N N . GLN A 1 84 ? 9.120 0.451 -19.370 1.00 85.75 84 GLN A N 1
ATOM 642 C CA . GLN A 1 84 ? 9.091 1.684 -20.169 1.00 85.75 84 GLN A CA 1
ATOM 643 C C . GLN A 1 84 ? 10.306 1.839 -21.094 1.00 85.75 84 GLN A C 1
ATOM 645 O O . GLN A 1 84 ? 10.215 2.542 -22.095 1.00 85.75 84 GLN A O 1
ATOM 650 N N . ALA A 1 85 ? 11.429 1.204 -20.758 1.00 89.38 85 ALA A N 1
ATOM 651 C CA . ALA A 1 85 ? 12.636 1.165 -21.577 1.00 89.38 85 ALA A CA 1
ATOM 652 C C . ALA A 1 85 ? 12.645 0.002 -22.591 1.00 89.38 85 ALA A C 1
ATOM 654 O O . ALA A 1 85 ? 13.680 -0.236 -23.212 1.00 89.38 85 ALA A O 1
ATOM 655 N N . ASP A 1 86 ? 11.530 -0.730 -22.732 1.00 88.12 86 ASP A N 1
ATOM 656 C CA . ASP A 1 86 ? 11.388 -1.914 -23.589 1.00 88.12 86 ASP A CA 1
ATOM 657 C C . ASP A 1 86 ? 12.488 -2.974 -23.357 1.00 88.12 86 ASP A C 1
ATOM 659 O O . ASP A 1 86 ? 12.935 -3.668 -24.275 1.00 88.12 86 ASP A O 1
ATOM 663 N N . GLU A 1 87 ? 12.940 -3.116 -22.105 1.00 89.94 87 GLU A N 1
ATOM 664 C CA . GLU A 1 87 ? 13.954 -4.105 -21.736 1.00 89.94 87 GLU A CA 1
ATOM 665 C C . GLU A 1 87 ? 13.405 -5.532 -21.916 1.00 89.94 87 GLU A C 1
ATOM 667 O O . GLU A 1 87 ? 12.308 -5.876 -21.462 1.00 89.94 87 GLU A O 1
ATOM 672 N N . ALA A 1 88 ? 14.182 -6.394 -22.576 1.00 84.06 88 ALA A N 1
ATOM 673 C CA . ALA A 1 88 ? 13.764 -7.756 -22.885 1.00 84.06 88 ALA A CA 1
ATOM 674 C C . ALA A 1 88 ? 13.471 -8.563 -21.606 1.00 84.06 88 ALA A C 1
ATOM 676 O O . ALA A 1 88 ? 14.335 -8.740 -20.749 1.00 84.06 88 ALA A O 1
ATOM 677 N N . GLY A 1 89 ? 12.244 -9.082 -21.496 1.00 83.75 89 GLY A N 1
ATOM 678 C CA . GLY A 1 89 ? 11.791 -9.852 -20.333 1.00 83.75 89 GLY A CA 1
ATOM 679 C C . GLY A 1 89 ? 11.279 -9.005 -19.163 1.00 83.75 89 GLY A C 1
ATOM 680 O O . GLY A 1 89 ? 10.919 -9.568 -18.130 1.00 83.75 89 GLY A O 1
ATOM 681 N N . ALA A 1 90 ? 11.207 -7.677 -19.303 1.00 85.69 90 ALA A N 1
ATOM 682 C CA . ALA A 1 90 ? 10.572 -6.826 -18.306 1.00 85.69 90 ALA A CA 1
ATOM 683 C C . ALA A 1 90 ? 9.050 -7.054 -18.284 1.00 85.69 90 ALA A C 1
ATOM 685 O O . ALA A 1 90 ? 8.373 -6.990 -19.311 1.00 85.69 90 ALA A O 1
ATOM 686 N N . VAL A 1 91 ? 8.502 -7.300 -17.092 1.00 89.19 91 VAL A N 1
ATOM 687 C CA . VAL A 1 91 ? 7.065 -7.520 -16.875 1.00 89.19 91 VAL A CA 1
ATOM 688 C C . VAL A 1 91 ? 6.525 -6.430 -15.963 1.00 89.19 91 VAL A C 1
ATOM 690 O O . VAL A 1 91 ? 7.123 -6.112 -14.933 1.00 89.19 91 VAL A O 1
ATOM 693 N N . PHE A 1 92 ? 5.379 -5.858 -16.336 1.00 91.50 92 PHE A N 1
ATOM 694 C CA . PHE A 1 92 ? 4.726 -4.849 -15.512 1.00 91.50 92 PHE A CA 1
ATOM 695 C C . PHE A 1 92 ? 4.188 -5.501 -14.223 1.00 91.50 92 PHE A C 1
ATOM 697 O O . PHE A 1 92 ? 3.461 -6.497 -14.315 1.00 91.50 92 PHE A O 1
ATOM 704 N N . PRO A 1 93 ? 4.508 -4.964 -13.030 1.00 91.88 93 PRO A N 1
ATOM 705 C CA . PRO A 1 93 ? 4.023 -5.502 -11.761 1.00 91.88 93 PRO A CA 1
ATOM 706 C C . PRO A 1 93 ? 2.499 -5.661 -11.711 1.00 91.88 93 PRO A C 1
ATOM 708 O O . PRO A 1 93 ? 1.760 -4.842 -12.257 1.00 91.88 93 PRO A O 1
ATOM 711 N N . TRP A 1 94 ? 2.014 -6.713 -11.047 1.00 93.06 94 TRP A N 1
ATOM 712 C CA . TRP A 1 94 ? 0.576 -7.006 -10.922 1.00 93.06 94 TRP A CA 1
ATOM 713 C C . TRP A 1 94 ? -0.165 -7.106 -12.266 1.00 93.06 94 TRP A C 1
ATOM 715 O O . TRP A 1 94 ? -1.371 -6.875 -12.317 1.00 93.06 94 TRP A O 1
ATOM 725 N N . GLU A 1 95 ? 0.552 -7.397 -13.358 1.00 91.06 95 GLU A N 1
ATOM 726 C CA . GLU A 1 95 ? 0.031 -7.454 -14.735 1.00 91.06 95 GLU A CA 1
ATOM 727 C C . 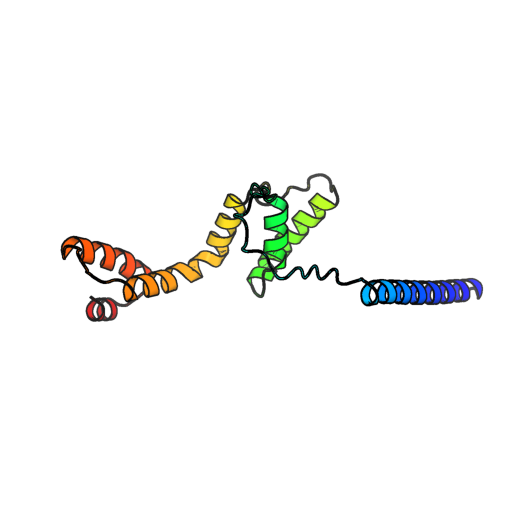GLU A 1 95 ? -0.535 -6.111 -15.240 1.00 91.06 95 GLU A C 1
ATOM 729 O O . GLU A 1 95 ? -1.184 -6.028 -16.285 1.00 91.06 95 GLU A O 1
ATOM 734 N N . GLY A 1 96 ? -0.270 -5.021 -14.513 1.00 89.06 96 GLY A N 1
ATOM 735 C CA . GLY A 1 96 ? -0.914 -3.732 -14.739 1.00 89.06 96 GLY A CA 1
ATOM 736 C C . GLY A 1 96 ? -2.376 -3.697 -14.301 1.00 89.06 96 GLY A C 1
ATOM 737 O O . GLY A 1 96 ? -3.113 -2.829 -14.756 1.00 89.06 96 GLY A O 1
ATOM 738 N N . ASN A 1 97 ? -2.810 -4.626 -13.446 1.00 90.94 97 ASN A N 1
ATOM 739 C CA . ASN A 1 97 ? -4.157 -4.667 -12.898 1.00 90.94 97 ASN A CA 1
ATOM 740 C C . ASN A 1 97 ? -4.231 -3.885 -11.571 1.00 90.94 97 ASN A C 1
ATOM 742 O O . ASN A 1 97 ? -3.466 -4.131 -10.635 1.00 90.94 97 ASN A O 1
ATOM 746 N N . TRP A 1 98 ? -5.183 -2.952 -11.488 1.00 87.88 98 TRP A N 1
ATOM 747 C CA . TRP A 1 98 ? -5.377 -2.099 -10.314 1.00 87.88 98 TRP A CA 1
ATOM 748 C C . TRP A 1 98 ? -5.814 -2.879 -9.064 1.00 87.88 98 TRP A C 1
ATOM 750 O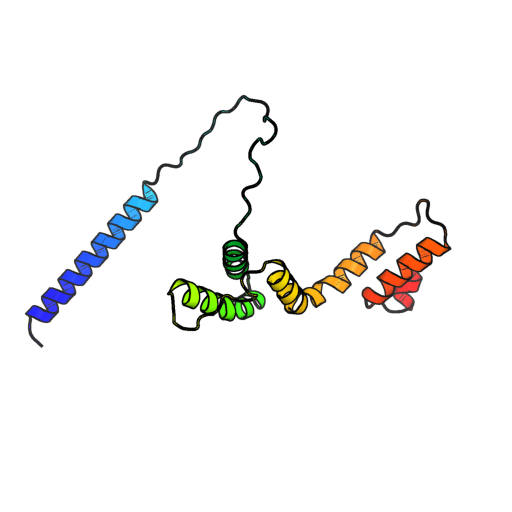 O . TRP A 1 98 ? -5.325 -2.614 -7.966 1.00 87.88 98 TRP A O 1
ATOM 760 N N . ASP A 1 99 ? -6.692 -3.870 -9.205 1.00 86.19 99 ASP A N 1
ATOM 761 C CA . ASP A 1 99 ? -7.196 -4.659 -8.077 1.00 86.19 99 ASP A CA 1
ATOM 762 C C . ASP A 1 99 ? -6.083 -5.505 -7.451 1.00 86.19 99 ASP A C 1
ATOM 764 O O . ASP A 1 99 ? -5.944 -5.544 -6.229 1.00 86.19 99 ASP A O 1
ATOM 768 N N . ASN A 1 100 ? -5.217 -6.090 -8.279 1.00 88.19 100 ASN A N 1
ATOM 769 C CA . ASN A 1 100 ? -4.047 -6.832 -7.812 1.00 88.19 100 ASN A CA 1
ATOM 770 C C . ASN A 1 100 ? -3.051 -5.925 -7.070 1.00 88.19 100 ASN A C 1
ATOM 772 O O . ASN A 1 100 ? -2.536 -6.306 -6.016 1.00 88.19 100 ASN A O 1
ATOM 776 N N . PHE A 1 101 ? -2.822 -4.707 -7.574 1.00 91.31 101 PHE A N 1
ATOM 777 C CA . PHE A 1 101 ? -2.011 -3.703 -6.883 1.00 91.31 101 PHE A CA 1
ATOM 778 C C . PHE A 1 101 ? -2.617 -3.323 -5.525 1.00 91.31 101 PHE A C 1
ATOM 780 O O . PHE A 1 101 ? -1.932 -3.381 -4.503 1.00 91.31 101 PHE A O 1
ATOM 787 N N . THR A 1 102 ? -3.909 -2.981 -5.479 1.00 87.00 102 THR A N 1
ATOM 788 C CA . THR A 1 102 ? -4.560 -2.587 -4.219 1.00 87.00 102 THR A CA 1
ATOM 789 C C . THR A 1 102 ? -4.627 -3.737 -3.219 1.00 87.00 102 THR A C 1
ATOM 791 O O . THR A 1 102 ? -4.513 -3.500 -2.016 1.00 87.00 102 THR A O 1
ATOM 794 N N . HIS A 1 103 ? -4.765 -4.980 -3.683 1.00 85.75 103 HIS A N 1
ATOM 795 C CA . HIS A 1 103 ? -4.669 -6.158 -2.832 1.00 85.75 103 HIS A CA 1
ATOM 796 C C . HIS A 1 103 ? -3.268 -6.286 -2.225 1.00 85.75 103 HIS A C 1
ATOM 798 O O . HIS A 1 103 ? -3.150 -6.382 -1.006 1.00 85.75 103 HIS A O 1
ATOM 804 N N . ALA A 1 104 ? -2.207 -6.202 -3.032 1.00 88.12 104 ALA A N 1
ATOM 805 C CA . ALA A 1 104 ? -0.830 -6.256 -2.537 1.00 88.12 104 ALA A CA 1
ATOM 806 C C . ALA A 1 104 ? -0.521 -5.118 -1.548 1.00 88.12 104 ALA A C 1
ATOM 808 O O . ALA A 1 104 ? 0.085 -5.350 -0.501 1.00 88.12 104 ALA A O 1
ATOM 809 N N . LEU A 1 105 ? -1.009 -3.907 -1.834 1.00 87.69 105 LEU A N 1
ATOM 810 C CA . LEU A 1 105 ? -0.895 -2.754 -0.945 1.00 87.69 105 LEU A CA 1
ATOM 811 C C . LEU A 1 105 ? -1.600 -3.004 0.398 1.00 87.69 105 LEU A C 1
ATOM 813 O O . LEU A 1 105 ? -1.034 -2.731 1.454 1.00 87.69 105 LEU A O 1
ATOM 817 N N . LYS A 1 106 ? -2.814 -3.570 0.378 1.00 83.56 106 LYS A N 1
ATOM 818 C CA . LYS A 1 106 ? -3.563 -3.946 1.590 1.00 83.56 106 LYS A CA 1
ATOM 819 C C . LYS A 1 106 ? -2.902 -5.085 2.359 1.00 83.56 106 LYS A C 1
ATOM 821 O O . LYS A 1 106 ? -2.895 -5.054 3.580 1.00 83.56 106 LYS A O 1
ATOM 826 N N . VAL A 1 107 ? -2.321 -6.071 1.689 1.00 84.38 107 VAL A N 1
ATOM 827 C CA . VAL A 1 107 ? -1.577 -7.137 2.375 1.00 84.38 107 VAL A CA 1
ATOM 828 C C . VAL A 1 107 ? -0.351 -6.556 3.082 1.00 84.38 107 VAL A C 1
ATOM 830 O O . VAL A 1 107 ? -0.063 -6.922 4.218 1.00 84.38 107 VAL A O 1
ATOM 833 N N . ARG A 1 108 ? 0.351 -5.612 2.441 1.00 83.88 108 ARG A N 1
ATOM 834 C CA . ARG A 1 108 ? 1.580 -5.023 2.985 1.00 83.88 108 ARG A CA 1
ATOM 835 C C . ARG A 1 108 ? 1.331 -3.986 4.083 1.00 83.88 108 ARG A C 1
ATOM 837 O O . ARG A 1 108 ? 2.048 -3.990 5.078 1.00 83.88 108 ARG A O 1
ATOM 844 N N . PHE A 1 109 ? 0.339 -3.113 3.906 1.00 81.25 109 PHE A N 1
ATOM 845 C CA . PHE A 1 109 ? 0.080 -1.964 4.788 1.00 81.25 109 PHE A CA 1
ATOM 846 C C . PHE A 1 109 ? -1.314 -1.965 5.430 1.00 81.25 109 PHE A C 1
ATOM 848 O O . PHE A 1 109 ? -1.573 -1.200 6.354 1.00 81.25 109 PHE A O 1
ATOM 855 N N . GLY A 1 110 ? -2.234 -2.812 4.973 1.00 69.25 110 GLY A N 1
ATOM 856 C CA . GLY A 1 110 ? -3.638 -2.806 5.398 1.00 69.25 110 GLY A CA 1
ATOM 857 C C . GLY A 1 110 ? -3.893 -3.368 6.796 1.00 69.25 110 GLY A C 1
ATOM 858 O O . GLY A 1 110 ? -4.890 -2.985 7.404 1.00 69.25 110 GLY A O 1
ATOM 859 N N . VAL A 1 111 ? -2.980 -4.168 7.361 1.00 57.16 111 VAL A N 1
ATOM 860 C CA . VAL A 1 111 ? -3.086 -4.631 8.763 1.00 57.16 111 VAL A CA 1
ATOM 861 C C . VAL A 1 111 ? -3.076 -3.446 9.743 1.00 57.16 111 VAL A C 1
ATOM 863 O O . VAL A 1 111 ? -3.712 -3.505 10.792 1.00 57.16 111 VAL A O 1
ATOM 866 N N . ALA A 1 112 ? -2.451 -2.320 9.378 1.00 55.50 112 ALA A N 1
ATOM 867 C CA . ALA A 1 112 ? -2.426 -1.125 10.219 1.00 55.50 112 ALA A CA 1
ATOM 868 C C . ALA A 1 112 ? -3.804 -0.447 10.380 1.00 55.50 112 ALA A C 1
ATOM 870 O O . ALA A 1 112 ? -4.000 0.292 11.341 1.00 55.50 112 ALA A O 1
ATOM 871 N N . ASN A 1 113 ? -4.770 -0.703 9.486 1.00 60.59 113 ASN A N 1
ATOM 872 C CA . ASN A 1 113 ? -6.050 0.012 9.464 1.00 60.59 113 ASN A CA 1
ATOM 873 C C . ASN A 1 113 ? -7.256 -0.791 9.963 1.00 60.59 113 ASN A C 1
ATOM 875 O O . ASN A 1 113 ? -8.308 -0.187 10.157 1.00 60.59 113 ASN A O 1
ATOM 879 N N . GLU A 1 114 ? -7.151 -2.098 10.222 1.00 70.62 114 GLU A N 1
ATOM 880 C CA . GLU A 1 114 ? -8.304 -2.860 10.729 1.00 70.62 114 GLU A CA 1
ATOM 881 C C . GLU A 1 114 ? -8.652 -2.493 12.172 1.00 70.62 114 GLU A C 1
ATOM 883 O O . GLU A 1 114 ? -9.822 -2.251 12.460 1.00 70.62 114 GLU A O 1
ATOM 888 N N . GLN A 1 115 ? -7.659 -2.358 13.058 1.00 76.06 115 GLN A N 1
ATOM 889 C CA . GLN A 1 115 ? -7.919 -1.986 14.451 1.00 76.06 115 GLN A CA 1
ATOM 890 C C . GLN A 1 115 ? -8.445 -0.550 14.597 1.00 76.06 115 GLN A C 1
ATOM 892 O O . GLN A 1 115 ? -9.469 -0.376 15.257 1.00 76.06 115 GLN A O 1
ATOM 897 N N . PRO A 1 116 ? -7.836 0.495 13.992 1.00 76.94 116 PRO A N 1
ATOM 898 C CA . PRO A 1 116 ? -8.386 1.850 14.057 1.00 76.94 116 PRO A CA 1
ATOM 899 C C . PRO A 1 116 ? -9.774 1.952 13.416 1.00 76.94 116 PRO A C 1
ATOM 901 O O . PRO A 1 116 ? -10.655 2.617 13.957 1.00 76.94 116 PRO A O 1
ATOM 904 N N . LEU A 1 117 ? -10.008 1.258 12.295 1.00 81.19 117 LEU A N 1
ATOM 905 C CA . LEU A 1 117 ? -11.324 1.207 11.661 1.00 81.19 117 LEU A CA 1
ATOM 906 C C . LEU A 1 117 ? -12.349 0.512 12.557 1.00 81.19 117 LEU A C 1
ATOM 908 O O . LEU A 1 117 ? -13.449 1.030 12.717 1.00 81.19 117 LEU A O 1
ATOM 912 N N . ALA A 1 118 ? -12.000 -0.630 13.150 1.00 84.56 118 ALA A N 1
ATOM 913 C CA . ALA A 1 118 ? -12.869 -1.350 14.068 1.00 84.56 118 ALA A CA 1
ATOM 914 C C . ALA A 1 118 ? -13.194 -0.500 15.299 1.00 84.56 118 ALA A C 1
ATOM 916 O O . ALA A 1 118 ? -14.356 -0.434 15.687 1.00 84.56 118 ALA A O 1
ATOM 917 N N . LYS A 1 119 ? -12.211 0.224 15.852 1.00 84.75 119 LYS A N 1
ATOM 918 C CA . LYS A 1 119 ? -12.416 1.176 16.955 1.00 84.75 119 LYS A CA 1
ATOM 919 C C . LYS A 1 119 ? -13.390 2.284 16.556 1.00 84.75 119 LYS A C 1
ATOM 921 O O . LYS A 1 119 ? -14.396 2.462 17.232 1.00 84.75 119 LYS A O 1
ATOM 926 N N . ASN A 1 120 ? -13.175 2.933 15.411 1.00 84.44 120 ASN A N 1
ATOM 927 C CA . ASN A 1 120 ? -14.079 3.967 14.894 1.00 84.44 120 ASN A CA 1
ATOM 928 C C . ASN A 1 120 ? -15.496 3.431 14.625 1.00 84.44 120 ASN A C 1
ATOM 930 O O . ASN A 1 120 ? -16.486 4.109 14.894 1.00 84.44 120 ASN A O 1
ATOM 934 N N . LYS A 1 121 ? -15.617 2.212 14.083 1.00 87.06 121 LYS A N 1
ATOM 935 C CA . LYS A 1 121 ? -16.910 1.563 13.823 1.00 87.06 121 LYS A CA 1
ATOM 936 C C . LYS A 1 121 ? -17.630 1.185 15.113 1.00 87.06 121 LYS A C 1
ATOM 938 O O . LYS A 1 121 ? -18.846 1.331 15.152 1.00 87.06 121 LYS A O 1
ATOM 943 N N . LEU A 1 122 ? -16.898 0.744 16.135 1.00 89.06 122 LEU A N 1
ATOM 944 C CA . LEU A 1 122 ? -17.432 0.432 17.457 1.00 89.06 122 L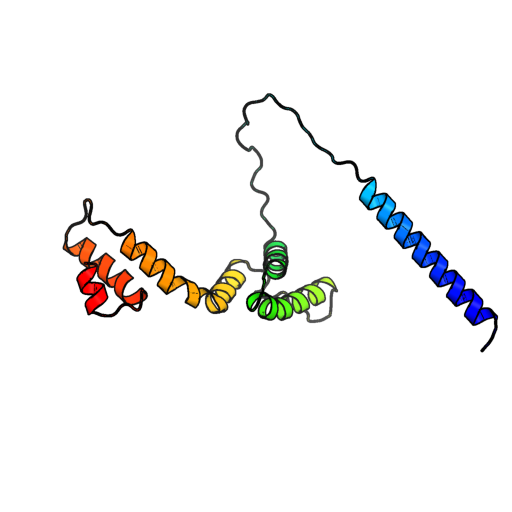EU A CA 1
ATOM 945 C C . LEU A 1 122 ? -17.895 1.708 18.178 1.00 89.06 122 LEU A C 1
ATOM 947 O O . LEU A 1 122 ? -18.997 1.734 18.705 1.00 89.06 122 LEU A O 1
ATOM 951 N N . GLU A 1 123 ? -17.110 2.789 18.139 1.00 87.62 123 GLU A N 1
ATOM 952 C CA . GLU A 1 123 ? -17.473 4.078 18.755 1.00 87.62 123 GLU A CA 1
ATOM 953 C C . GLU A 1 123 ? -18.662 4.759 18.072 1.00 87.62 123 GLU A C 1
ATOM 955 O O . GLU A 1 123 ? -19.481 5.405 18.725 1.00 87.62 123 GLU A O 1
ATOM 960 N N . ALA A 1 124 ? -18.790 4.599 16.755 1.00 88.25 124 ALA A N 1
ATOM 961 C CA . ALA A 1 124 ? -19.941 5.095 16.010 1.00 88.25 124 ALA A CA 1
ATOM 962 C C . ALA A 1 124 ? -21.171 4.173 16.108 1.00 88.25 124 ALA A C 1
ATOM 964 O O . ALA A 1 124 ? -22.247 4.551 15.628 1.00 88.25 124 ALA A O 1
ATOM 965 N N . LEU A 1 125 ? -21.037 2.966 16.675 1.00 90.06 125 LEU A N 1
ATOM 966 C CA . LEU A 1 125 ? -22.128 2.001 16.735 1.00 90.06 125 LEU A CA 1
ATOM 967 C C . LEU A 1 125 ? -23.183 2.477 17.737 1.00 90.06 125 LEU A C 1
ATOM 969 O O . LEU A 1 125 ? -22.922 2.659 18.920 1.00 90.06 125 LEU A O 1
ATOM 973 N N . LYS A 1 126 ? -24.411 2.646 17.251 1.00 87.06 126 LYS A N 1
ATOM 974 C CA . LYS A 1 126 ? -25.589 2.943 18.070 1.00 87.06 126 LYS A CA 1
ATOM 975 C C . LYS A 1 126 ? -26.657 1.901 17.785 1.00 87.06 126 LYS A C 1
ATOM 977 O O . LYS A 1 126 ? -26.802 1.471 16.638 1.00 87.06 126 LYS A O 1
ATOM 982 N N . GLN A 1 127 ? -27.420 1.529 18.810 1.00 88.06 127 GLN A N 1
ATOM 983 C CA . GLN A 1 127 ? -28.517 0.575 18.659 1.00 88.06 127 GLN A CA 1
ATOM 984 C C . GLN A 1 127 ? -29.552 1.082 17.639 1.00 88.06 127 GLN A C 1
ATOM 986 O O . GLN A 1 127 ? -29.821 0.400 16.648 1.00 88.06 127 GLN A O 1
ATOM 991 N N . GLY A 1 128 ? -30.047 2.313 17.806 1.00 89.50 128 GLY A N 1
ATOM 992 C CA . GLY A 1 128 ? -31.093 2.868 16.939 1.00 89.50 128 GLY A CA 1
ATOM 993 C C . GLY A 1 128 ? -32.310 1.940 16.904 1.00 89.50 128 GLY A C 1
ATOM 994 O O . GLY A 1 128 ? -32.745 1.473 17.951 1.00 89.50 128 GLY A O 1
ATOM 995 N N . ASP A 1 129 ? -32.782 1.610 15.702 1.00 89.94 129 ASP A N 1
ATOM 996 C CA . ASP A 1 129 ? -33.934 0.719 15.490 1.00 89.94 129 ASP A CA 1
ATOM 997 C C . ASP A 1 129 ? -33.587 -0.784 15.534 1.00 89.94 129 ASP A C 1
ATOM 999 O O . ASP A 1 129 ? -34.439 -1.627 15.257 1.00 89.94 129 ASP A O 1
ATOM 1003 N N . LYS A 1 130 ? -32.332 -1.151 15.838 1.00 90.19 130 LYS A N 1
ATOM 1004 C CA . LYS A 1 130 ? -31.902 -2.559 15.887 1.00 90.19 130 LYS A CA 1
ATOM 1005 C C . LYS A 1 130 ? -32.422 -3.238 17.141 1.00 90.19 130 LYS A C 1
ATOM 1007 O O . LYS A 1 130 ? -32.409 -2.672 18.240 1.00 90.19 130 LYS A O 1
ATOM 1012 N N . THR A 1 131 ? -32.772 -4.509 16.998 1.00 91.75 131 THR A N 1
ATOM 1013 C CA . THR A 1 131 ? -33.006 -5.365 18.157 1.00 91.75 131 THR A CA 1
ATOM 1014 C C . THR A 1 131 ? -31.710 -5.542 18.952 1.00 91.75 131 THR A C 1
ATOM 1016 O O . THR A 1 131 ? -30.600 -5.440 18.421 1.00 91.75 131 THR A O 1
ATOM 1019 N N . VAL A 1 132 ? -31.839 -5.839 20.246 1.00 89.75 132 VAL A N 1
ATOM 1020 C CA . VAL A 1 132 ? -30.683 -6.069 21.129 1.00 89.75 132 VAL A CA 1
ATOM 1021 C C . VAL A 1 132 ? -29.794 -7.199 20.594 1.00 89.75 132 VAL A C 1
ATOM 1023 O O . VAL A 1 132 ? -28.571 -7.114 20.682 1.00 89.75 132 VAL A O 1
ATOM 1026 N N . ALA A 1 133 ? -30.388 -8.231 19.986 1.00 91.06 133 ALA A N 1
ATOM 1027 C CA . ALA A 1 133 ? -29.658 -9.348 19.391 1.00 91.06 133 ALA A CA 1
ATOM 1028 C C . ALA A 1 133 ? -28.801 -8.909 18.191 1.00 91.06 133 ALA A C 1
ATOM 1030 O O . ALA A 1 133 ? -27.610 -9.220 18.140 1.00 91.06 133 ALA A O 1
ATOM 1031 N N . GLU A 1 134 ? -29.373 -8.133 17.267 1.00 89.94 134 GLU A N 1
ATOM 1032 C CA . GLU A 1 134 ? -28.657 -7.614 16.093 1.00 89.94 134 GLU A CA 1
ATOM 1033 C C . GLU A 1 134 ? -27.532 -6.660 16.497 1.00 89.94 134 GLU A C 1
ATOM 1035 O O . GLU A 1 134 ? -26.415 -6.753 15.986 1.00 89.94 134 GLU A O 1
ATOM 1040 N N . PHE A 1 135 ? -27.801 -5.768 17.454 1.00 91.38 135 PHE A N 1
ATOM 1041 C CA . PHE A 1 135 ? -26.782 -4.877 17.998 1.00 91.38 135 PHE A CA 1
ATOM 1042 C C . PHE A 1 135 ? -25.639 -5.665 18.645 1.00 91.38 135 PHE A C 1
ATOM 1044 O O . PHE A 1 135 ? -24.478 -5.419 18.328 1.00 91.38 135 PHE A O 1
ATOM 1051 N N . SER A 1 136 ? -25.957 -6.661 19.476 1.0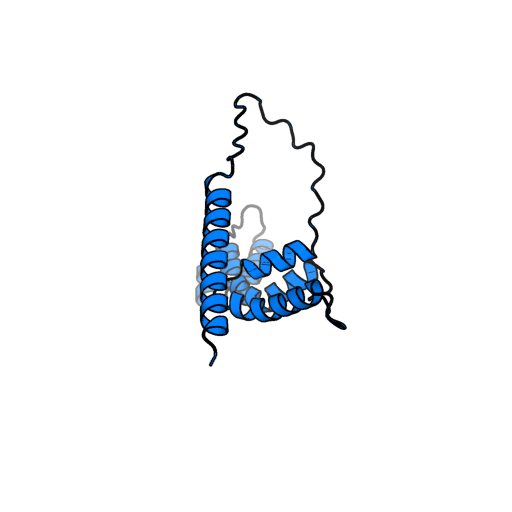0 90.38 136 SER A N 1
ATOM 1052 C CA . SER A 1 136 ? -24.961 -7.501 20.154 1.00 90.38 136 SER A CA 1
ATOM 1053 C C . SER A 1 136 ? -24.053 -8.242 19.178 1.00 90.38 136 SER A C 1
ATOM 1055 O O . SER A 1 136 ? -22.847 -8.341 19.401 1.00 90.38 136 SER A O 1
ATOM 1057 N N . GLN A 1 137 ? -24.616 -8.759 18.087 1.00 92.31 137 GLN A N 1
ATOM 1058 C CA . GLN A 1 137 ? -23.854 -9.484 17.078 1.00 92.31 137 GLN A CA 1
ATOM 1059 C C . GLN A 1 137 ? -22.906 -8.552 16.310 1.00 92.31 137 GLN A C 1
ATOM 1061 O O . GLN A 1 137 ? -21.734 -8.879 16.124 1.00 92.31 137 GLN A O 1
ATOM 1066 N N . ILE A 1 138 ? -23.387 -7.367 15.920 1.00 89.81 138 ILE A N 1
ATOM 1067 C CA . ILE A 1 138 ? -22.567 -6.360 15.232 1.00 89.81 138 ILE A CA 1
ATOM 1068 C C . ILE A 1 138 ? -21.479 -5.818 16.166 1.00 89.81 138 ILE A C 1
ATOM 1070 O O . ILE A 1 138 ? -20.340 -5.643 15.736 1.00 89.81 138 ILE A O 1
ATOM 1074 N N . PHE A 1 139 ? -21.805 -5.587 17.438 1.00 91.50 139 PHE A N 1
ATOM 1075 C CA . PHE A 1 139 ? -20.852 -5.123 18.439 1.00 91.50 139 PHE A CA 1
ATOM 1076 C C . PHE A 1 139 ? -19.714 -6.128 18.636 1.00 91.50 139 PHE A C 1
ATOM 1078 O O . PHE A 1 139 ? -18.551 -5.752 18.518 1.00 91.50 139 PHE A O 1
ATOM 1085 N N . LYS A 1 140 ? -20.031 -7.416 18.844 1.00 90.38 140 LYS A N 1
ATOM 1086 C CA . LYS A 1 140 ? -19.023 -8.479 19.006 1.00 90.38 140 LYS A CA 1
ATOM 1087 C C . LYS A 1 140 ? -18.105 -8.598 17.792 1.00 90.38 140 LYS A C 1
ATOM 1089 O O . LYS A 1 140 ? -16.890 -8.622 17.949 1.00 90.38 140 LYS A O 1
ATOM 1094 N N . MET A 1 141 ? -18.675 -8.564 16.587 1.00 90.00 141 MET A N 1
ATOM 1095 C CA . MET A 1 141 ? -17.912 -8.636 15.338 1.00 90.00 141 MET A CA 1
ATOM 1096 C C . MET A 1 141 ? -16.856 -7.523 15.217 1.00 90.00 141 MET A C 1
ATOM 1098 O O . MET A 1 141 ? -15.769 -7.759 14.690 1.00 90.00 141 MET A O 1
ATOM 1102 N N . TRP A 1 142 ? -17.169 -6.299 15.657 1.00 89.25 142 TRP A N 1
ATOM 1103 C CA . TRP A 1 142 ? -16.198 -5.201 15.652 1.00 89.25 142 TRP A CA 1
ATOM 1104 C C . TRP A 1 142 ? -15.244 -5.272 16.843 1.00 89.25 142 TRP A C 1
ATOM 1106 O O . TRP A 1 142 ? -14.057 -5.020 16.657 1.00 89.25 142 TRP A O 1
ATOM 1116 N N . ALA A 1 143 ? -15.729 -5.654 18.027 1.00 87.81 143 ALA A N 1
ATOM 1117 C CA . ALA A 1 143 ? -14.932 -5.783 19.246 1.00 87.81 143 ALA A CA 1
ATOM 1118 C C . ALA A 1 143 ? -13.777 -6.788 19.091 1.00 87.81 143 ALA A C 1
ATOM 1120 O O . ALA A 1 143 ? -12.652 -6.485 19.474 1.00 87.81 143 ALA A O 1
ATOM 1121 N N . GLU A 1 144 ? -14.007 -7.923 18.426 1.00 87.44 144 GLU A N 1
ATOM 1122 C CA . GLU A 1 144 ? -12.962 -8.917 18.119 1.00 87.44 144 GLU A CA 1
ATOM 1123 C C . GLU A 1 144 ? -11.820 -8.347 17.257 1.00 87.44 144 GLU A C 1
ATOM 1125 O O . GLU A 1 144 ? -10.699 -8.851 17.280 1.00 87.44 144 GLU A O 1
ATOM 1130 N N . LYS A 1 145 ? -12.085 -7.266 16.512 1.00 85.56 145 LYS A N 1
ATOM 1131 C CA . LYS A 1 145 ? -11.137 -6.633 15.585 1.00 85.56 145 LYS A CA 1
ATOM 1132 C C . LYS A 1 145 ? -10.452 -5.392 16.163 1.00 85.56 145 LYS A C 1
ATOM 1134 O O . LYS A 1 145 ? -9.572 -4.841 15.508 1.00 85.56 145 LYS A O 1
ATOM 1139 N N . THR A 1 146 ? -10.826 -4.923 17.358 1.00 83.62 146 THR A N 1
ATOM 1140 C CA . THR A 1 146 ? -10.236 -3.711 17.966 1.00 83.62 146 THR A CA 1
ATOM 1141 C C . THR A 1 146 ? -8.952 -3.978 18.749 1.00 83.62 146 THR A C 1
ATOM 1143 O O . THR A 1 146 ? -8.162 -3.047 18.934 1.00 83.62 146 THR A O 1
ATOM 1146 N N . GLY A 1 147 ? -8.755 -5.213 19.228 1.00 81.75 147 GLY A N 1
ATOM 1147 C CA . GLY A 1 147 ? -7.690 -5.566 20.172 1.00 81.75 147 GLY A CA 1
ATOM 1148 C C . GLY A 1 147 ? -7.920 -5.047 21.600 1.00 81.75 147 GLY A C 1
ATOM 1149 O O . GLY A 1 147 ? -6.959 -4.913 22.353 1.00 81.75 147 GLY A O 1
ATOM 1150 N N . PHE A 1 148 ? -9.159 -4.693 21.959 1.00 83.62 148 PHE A N 1
ATOM 1151 C CA . PHE A 1 148 ? -9.529 -4.300 23.322 1.00 83.62 148 PHE A CA 1
ATOM 1152 C C . PHE A 1 148 ? -9.544 -5.490 24.287 1.00 83.62 148 PHE A C 1
ATOM 1154 O O . PHE A 1 148 ? -9.776 -6.625 23.875 1.00 83.62 148 PHE A O 1
ATOM 1161 N N . SER A 1 149 ? -9.308 -5.220 25.575 1.00 85.44 149 SER A N 1
ATOM 1162 C CA . SER A 1 149 ? -9.489 -6.231 26.619 1.00 85.44 149 SER A CA 1
ATOM 1163 C C . SER A 1 149 ? -10.976 -6.513 26.850 1.00 85.44 149 SER A C 1
ATOM 1165 O O . SER A 1 149 ? -11.825 -5.662 26.577 1.00 85.44 149 SER A O 1
ATOM 1167 N N . ASP A 1 150 ? -11.305 -7.675 27.418 1.00 85.88 150 ASP A N 1
ATOM 1168 C CA . ASP A 1 150 ? -12.692 -8.013 27.771 1.00 85.88 150 ASP A CA 1
ATOM 1169 C C . ASP A 1 150 ? -13.326 -6.959 28.692 1.00 85.88 150 ASP A C 1
ATOM 1171 O O . ASP A 1 150 ? -14.513 -6.654 28.574 1.00 85.88 150 ASP A O 1
ATOM 1175 N N . GLN A 1 151 ? -12.524 -6.354 29.573 1.00 88.94 151 GLN A N 1
ATOM 1176 C CA . GLN A 1 151 ? -12.967 -5.285 30.462 1.00 88.94 151 GLN A CA 1
ATOM 1177 C C . GLN A 1 151 ? -13.305 -4.004 29.682 1.00 88.94 151 GLN A C 1
ATOM 1179 O O . GLN A 1 151 ? -14.357 -3.407 29.907 1.00 88.94 151 GLN A O 1
ATOM 1184 N N . ASP A 1 152 ? -12.464 -3.603 28.725 1.00 86.38 152 ASP A N 1
ATOM 1185 C CA . ASP A 1 152 ? -12.721 -2.436 27.869 1.00 86.38 152 ASP A CA 1
ATOM 1186 C C . ASP A 1 152 ? -13.958 -2.634 26.984 1.00 86.38 152 ASP A C 1
ATOM 1188 O O . ASP A 1 152 ? -14.723 -1.697 26.751 1.00 86.38 152 ASP A O 1
ATOM 1192 N N . ILE A 1 153 ? -14.161 -3.860 26.490 1.00 87.75 153 ILE A N 1
ATOM 1193 C CA . ILE A 1 153 ? -15.328 -4.238 25.689 1.00 87.75 153 ILE A CA 1
ATOM 1194 C C . ILE A 1 153 ? -16.600 -4.137 26.540 1.00 87.75 153 ILE A C 1
ATOM 1196 O O . ILE A 1 153 ? -17.587 -3.573 26.074 1.00 87.75 153 ILE A O 1
ATOM 1200 N N . GLN A 1 154 ? -16.573 -4.608 27.793 1.00 86.12 154 GLN A N 1
ATOM 1201 C CA . GLN A 1 154 ? -17.712 -4.501 28.713 1.00 86.12 154 GLN A CA 1
ATOM 1202 C C . GLN A 1 154 ? -18.088 -3.053 29.039 1.00 86.12 154 GLN A C 1
ATOM 1204 O O . GLN A 1 154 ? -19.271 -2.744 29.108 1.00 86.12 154 GLN A O 1
ATOM 1209 N N . TYR A 1 155 ? -17.113 -2.152 29.198 1.00 87.50 155 TYR A N 1
ATOM 1210 C CA . TYR A 1 155 ? -17.400 -0.729 29.423 1.00 87.50 155 TYR A CA 1
ATOM 1211 C C . TYR A 1 155 ? -18.026 -0.025 28.214 1.00 87.50 155 TYR A C 1
ATOM 1213 O O . TYR A 1 155 ? -18.607 1.049 28.368 1.00 87.50 155 TYR A O 1
ATOM 1221 N N . LYS A 1 156 ? -17.856 -0.581 27.012 1.00 82.94 156 LYS A N 1
ATOM 1222 C CA . LYS A 1 156 ? -18.296 0.026 25.750 1.00 82.94 156 LYS A CA 1
ATOM 1223 C C . LYS A 1 156 ? -19.618 -0.536 25.220 1.00 82.94 156 LYS A C 1
ATOM 1225 O O . LYS A 1 156 ? -20.140 0.049 24.272 1.00 82.94 156 LYS A O 1
ATOM 1230 N N . PHE A 1 157 ? -20.102 -1.652 25.766 1.00 80.81 157 PHE A N 1
ATOM 1231 C CA . PHE A 1 157 ? -21.366 -2.284 25.380 1.00 80.81 157 PHE A CA 1
ATOM 1232 C C . PHE A 1 157 ? -22.563 -1.586 26.028 1.00 80.81 157 PHE A C 1
ATOM 1234 O O . PHE A 1 157 ? -23.550 -1.340 25.299 1.00 80.81 157 PHE A O 1
#

pLDDT: mean 78.48, std 15.65, range [35.72, 93.06]

InterPro domains:
  IPR005162 Retrotransposon-derived protein PEG10, N-terminal capsid-like domain [PF03732] (64-157)